Protein AF-A0A960V0D2-F1 (afdb_monomer_lite)

Foldseek 3Di:
DVVVVVVVVLVVLLVVLVVQLVVLVCCCVPPLVVVLVPDPDVVVSVVVCVVVVVVSVVSNVVSVCSNVV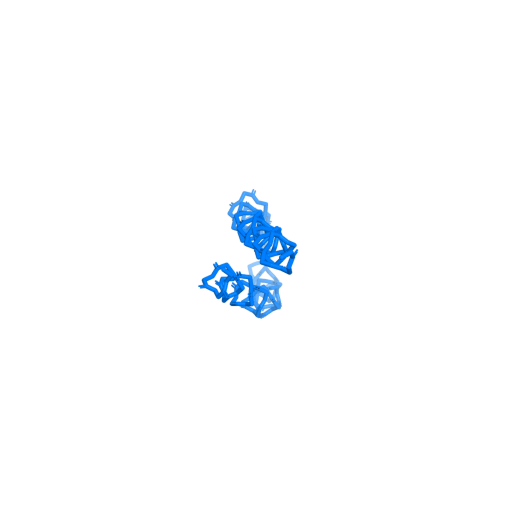D

Secondary structure (DSSP, 8-state):
-HHHHHHHHHHHHHHHHHHHHHHHHHHIIIIIHHHHHT-S-HHHHHHHHHHHHHHHHHHHHHHHHHHHH-

pLDDT: mean 91.16, std 5.74, range [60.25, 97.12]

Sequence (70 aa):
MNDFWTMGIVRVIHTLSVLLWIGGVAFVTIVLLPSLKKKNDAELALALFGELEHRFAWQARFTTFLAGAS

Structure (mmCIF, N/CA/C/O backbone):
data_AF-A0A960V0D2-F1
#
_entry.id   AF-A0A960V0D2-F1
#
loop_
_atom_site.group_PDB
_atom_site.id
_atom_site.type_symbol
_atom_site.label_atom_id
_atom_site.label_alt_id
_atom_site.label_comp_id
_atom_site.label_asym_id
_atom_site.label_entity_id
_atom_site.label_seq_id
_atom_site.pdbx_PDB_ins_code
_atom_site.Cartn_x
_atom_site.Cartn_y
_atom_site.Cartn_z
_atom_site.occupancy
_atom_site.B_iso_or_equiv
_atom_site.auth_seq_id
_atom_site.auth_comp_id
_atom_site.auth_asym_id
_atom_site.auth_atom_id
_atom_site.pdbx_PDB_model_num
ATOM 1 N N . MET A 1 1 ? 22.610 -4.704 -27.509 1.00 60.25 1 MET A N 1
ATOM 2 C CA . MET A 1 1 ? 22.751 -3.468 -26.696 1.00 60.25 1 MET A CA 1
ATOM 3 C C . MET A 1 1 ? 21.419 -3.010 -26.088 1.00 60.25 1 MET A C 1
ATOM 5 O O . MET A 1 1 ? 21.450 -2.358 -25.054 1.00 60.25 1 MET A O 1
ATOM 9 N N . ASN A 1 2 ? 20.268 -3.403 -26.654 1.00 71.00 2 ASN A N 1
ATOM 10 C CA . ASN A 1 2 ? 18.940 -3.045 -26.131 1.00 71.00 2 ASN A CA 1
ATOM 11 C C . ASN A 1 2 ? 18.502 -3.919 -24.938 1.00 71.00 2 ASN A C 1
ATOM 13 O O . ASN A 1 2 ? 17.865 -3.419 -24.019 1.00 71.00 2 ASN A O 1
ATOM 17 N N . ASP A 1 3 ? 18.922 -5.187 -24.893 1.00 77.25 3 ASP A N 1
ATOM 18 C CA . ASP A 1 3 ? 18.450 -6.151 -23.883 1.00 77.25 3 ASP A CA 1
ATOM 19 C C . ASP A 1 3 ? 18.907 -5.823 -22.455 1.00 77.25 3 ASP A C 1
ATOM 21 O O . ASP A 1 3 ? 18.189 -6.088 -21.495 1.00 77.25 3 ASP A O 1
ATOM 25 N N . PHE A 1 4 ? 20.081 -5.200 -22.297 1.00 82.06 4 PHE A N 1
ATOM 26 C CA . PHE A 1 4 ? 20.611 -4.812 -20.985 1.00 82.06 4 PHE A CA 1
ATOM 27 C C . PHE A 1 4 ? 19.722 -3.765 -20.297 1.00 82.06 4 PHE A C 1
ATOM 29 O O . PHE A 1 4 ? 19.375 -3.912 -19.125 1.00 82.06 4 PHE A O 1
ATOM 36 N N . TRP A 1 5 ? 19.304 -2.738 -21.041 1.00 85.88 5 TRP A N 1
ATOM 37 C CA . TRP A 1 5 ? 18.410 -1.698 -20.535 1.00 85.88 5 TRP A CA 1
ATOM 38 C C . TRP A 1 5 ? 17.009 -2.248 -20.257 1.00 85.88 5 TRP A C 1
ATOM 40 O O . TRP A 1 5 ? 16.436 -1.936 -19.214 1.00 85.88 5 TRP A O 1
ATOM 50 N N . THR A 1 6 ? 16.490 -3.127 -21.121 1.00 86.62 6 THR A N 1
ATOM 51 C CA . THR A 1 6 ? 15.186 -3.781 -20.919 1.00 86.62 6 THR A CA 1
ATOM 52 C C . THR A 1 6 ? 15.168 -4.630 -19.646 1.00 86.62 6 THR A C 1
ATOM 54 O O . THR A 1 6 ? 14.259 -4.487 -18.831 1.00 86.62 6 THR A O 1
ATOM 57 N N . MET A 1 7 ? 16.205 -5.444 -19.414 1.00 88.62 7 MET A N 1
ATOM 58 C CA . MET A 1 7 ? 16.353 -6.238 -18.185 1.00 88.62 7 MET A CA 1
ATOM 59 C C . MET A 1 7 ? 16.464 -5.360 -16.931 1.00 88.62 7 MET A C 1
ATOM 61 O O . MET A 1 7 ? 15.972 -5.735 -15.865 1.00 88.62 7 MET A O 1
ATOM 65 N N . GLY A 1 8 ? 17.107 -4.193 -17.044 1.00 91.94 8 GLY A N 1
ATOM 66 C CA . GLY A 1 8 ? 17.181 -3.209 -15.965 1.00 91.94 8 GLY A CA 1
ATOM 67 C C . GLY A 1 8 ? 15.810 -2.628 -15.612 1.00 91.94 8 GLY A C 1
ATOM 68 O O . GLY A 1 8 ? 15.416 -2.648 -14.447 1.00 91.94 8 GLY A O 1
ATOM 69 N N . ILE A 1 9 ? 15.058 -2.169 -16.616 1.00 92.62 9 ILE A N 1
ATOM 70 C CA . ILE A 1 9 ? 13.718 -1.585 -16.440 1.00 92.62 9 ILE A CA 1
ATOM 71 C C . ILE A 1 9 ? 12.756 -2.603 -15.823 1.00 92.62 9 ILE A C 1
ATOM 73 O O . ILE A 1 9 ? 12.063 -2.285 -14.857 1.00 92.62 9 ILE A O 1
ATOM 77 N N . VAL A 1 10 ? 12.767 -3.838 -16.328 1.00 94.88 10 VAL A N 1
ATOM 78 C CA . VAL A 1 10 ? 11.980 -4.957 -15.797 1.00 94.88 10 VAL A CA 1
ATOM 79 C C . VAL A 1 10 ? 12.216 -5.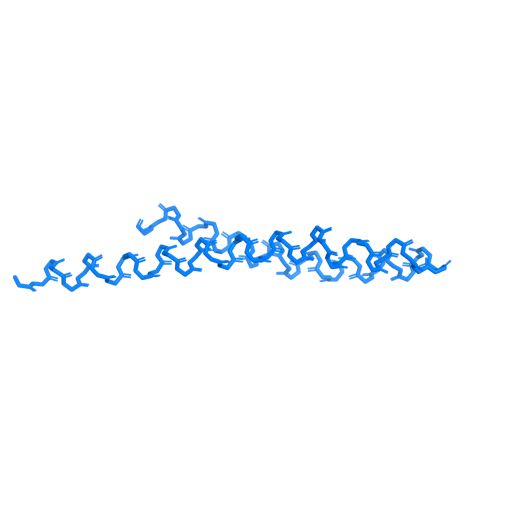146 -14.296 1.00 94.88 10 VAL A C 1
ATOM 81 O O . VAL A 1 10 ? 11.264 -5.142 -13.518 1.00 94.88 10 VAL A O 1
ATOM 84 N N . ARG A 1 11 ? 13.478 -5.225 -13.854 1.00 93.25 11 ARG A N 1
ATOM 85 C CA . ARG A 1 11 ? 13.790 -5.409 -12.426 1.00 93.25 11 ARG A CA 1
ATOM 86 C C . ARG A 1 11 ? 13.367 -4.230 -11.571 1.00 93.25 11 ARG A C 1
ATOM 88 O O . ARG A 1 11 ? 12.956 -4.439 -10.432 1.00 93.25 11 ARG A O 1
ATOM 95 N N . VAL A 1 12 ? 13.478 -3.006 -12.086 1.00 96.62 12 VAL A N 1
ATOM 96 C CA . VAL A 1 12 ? 13.012 -1.813 -11.370 1.00 96.62 12 VAL A CA 1
ATOM 97 C C . VAL A 1 12 ? 11.502 -1.889 -11.165 1.00 96.62 12 VAL A C 1
ATOM 99 O O . VAL A 1 12 ? 11.044 -1.733 -10.034 1.00 96.62 12 VAL A O 1
ATOM 102 N N . ILE A 1 13 ? 10.739 -2.203 -12.217 1.00 95.69 13 ILE A N 1
ATOM 103 C CA . ILE A 1 13 ? 9.283 -2.376 -12.128 1.00 95.69 13 ILE A CA 1
ATOM 104 C C . ILE A 1 13 ? 8.940 -3.489 -11.135 1.00 95.69 13 ILE A C 1
ATOM 106 O O . ILE A 1 13 ? 8.120 -3.266 -10.242 1.00 95.69 13 ILE A O 1
ATOM 110 N N . HIS A 1 14 ? 9.606 -4.640 -11.230 1.00 94.88 14 HIS A N 1
ATOM 111 C CA . HIS A 1 14 ? 9.402 -5.763 -10.320 1.00 94.88 14 HIS A CA 1
ATOM 112 C C . HIS A 1 14 ? 9.647 -5.362 -8.862 1.00 94.88 14 HIS A C 1
ATOM 114 O O . HIS A 1 14 ? 8.782 -5.518 -8.001 1.00 94.88 14 HIS A O 1
ATOM 120 N N . THR A 1 15 ? 10.811 -4.773 -8.587 1.00 96.25 15 THR A N 1
ATOM 121 C CA . THR A 1 15 ? 11.239 -4.413 -7.229 1.00 96.25 15 THR A CA 1
ATOM 122 C C . THR A 1 15 ? 10.316 -3.365 -6.616 1.00 96.25 15 THR A C 1
ATOM 124 O O . THR A 1 15 ? 9.917 -3.503 -5.461 1.00 96.25 15 THR A O 1
ATOM 127 N N . LEU A 1 16 ? 9.923 -2.340 -7.381 1.00 97.12 16 LEU A N 1
ATOM 128 C CA . LEU A 1 16 ? 8.967 -1.332 -6.919 1.00 97.12 16 LEU A CA 1
ATOM 129 C C . LEU A 1 16 ? 7.588 -1.940 -6.653 1.00 97.12 16 LEU A C 1
ATOM 131 O O . LEU A 1 16 ? 6.957 -1.608 -5.652 1.00 97.12 16 LEU A O 1
ATOM 135 N N . SER A 1 17 ? 7.138 -2.858 -7.507 1.00 95.94 17 SER A N 1
ATOM 136 C CA . SER A 1 17 ? 5.856 -3.546 -7.339 1.00 95.94 17 SER A CA 1
ATOM 137 C C . SER A 1 17 ? 5.831 -4.382 -6.061 1.00 95.94 17 SER A C 1
ATOM 139 O O . SER A 1 17 ? 4.891 -4.268 -5.272 1.00 95.94 17 SER A O 1
ATOM 141 N N . VAL A 1 18 ? 6.897 -5.146 -5.803 1.00 95.38 18 VAL A N 1
ATOM 142 C CA . VAL A 1 18 ? 7.071 -5.923 -4.567 1.00 95.38 18 VAL A CA 1
ATOM 143 C C . VAL A 1 18 ? 7.138 -5.006 -3.344 1.00 95.38 18 VAL A C 1
ATOM 145 O O . VAL A 1 18 ? 6.474 -5.275 -2.343 1.00 95.38 18 VAL A O 1
ATOM 148 N N . LEU A 1 19 ? 7.877 -3.895 -3.421 1.00 96.31 19 LEU A N 1
ATOM 149 C CA . LEU A 1 19 ? 7.987 -2.930 -2.326 1.00 96.31 19 LEU A CA 1
ATOM 150 C C . LEU A 1 19 ? 6.626 -2.314 -1.972 1.00 96.31 19 LEU A C 1
ATOM 152 O O . LEU A 1 19 ? 6.258 -2.266 -0.798 1.00 96.31 19 LEU A O 1
ATOM 156 N N . LEU A 1 20 ? 5.862 -1.875 -2.977 1.00 94.75 20 LEU A N 1
ATOM 157 C CA . LEU A 1 20 ? 4.525 -1.309 -2.783 1.00 94.75 20 LEU A CA 1
ATOM 158 C C . LEU A 1 20 ? 3.533 -2.350 -2.259 1.00 94.75 20 LEU A C 1
ATOM 160 O O . LEU A 1 20 ? 2.688 -2.022 -1.427 1.00 94.75 20 LEU A O 1
ATOM 164 N N . TRP A 1 21 ? 3.636 -3.598 -2.718 1.00 93.19 21 TRP A N 1
ATOM 165 C CA . TRP A 1 21 ? 2.805 -4.696 -2.236 1.00 93.19 21 TRP A CA 1
ATOM 166 C C . TRP A 1 21 ? 3.060 -4.990 -0.754 1.00 93.19 21 TRP A C 1
ATOM 168 O O . TRP A 1 21 ? 2.129 -4.926 0.051 1.00 93.19 21 TRP A O 1
ATOM 178 N N . ILE A 1 22 ? 4.319 -5.223 -0.371 1.00 93.25 22 ILE A N 1
ATOM 179 C CA . ILE A 1 22 ? 4.694 -5.520 1.019 1.00 93.25 22 ILE A CA 1
ATOM 180 C C . ILE A 1 22 ? 4.393 -4.323 1.928 1.00 93.25 22 ILE A C 1
ATOM 182 O O . ILE A 1 22 ? 3.807 -4.498 2.997 1.00 93.25 22 ILE A O 1
ATOM 186 N N . GLY A 1 23 ? 4.733 -3.104 1.500 1.00 94.62 23 GLY A N 1
ATOM 187 C CA . GLY A 1 23 ? 4.447 -1.881 2.253 1.00 94.62 23 GLY A CA 1
ATOM 188 C C . GLY A 1 23 ? 2.950 -1.666 2.478 1.00 94.62 23 GLY A C 1
ATOM 189 O O . GLY A 1 23 ? 2.536 -1.325 3.585 1.00 94.62 23 GLY A O 1
ATOM 190 N N . GLY A 1 24 ? 2.126 -1.941 1.462 1.00 93.06 24 GLY A N 1
ATOM 191 C CA . GLY A 1 24 ? 0.671 -1.905 1.574 1.00 93.06 24 GLY A CA 1
ATOM 192 C C . GLY A 1 24 ? 0.136 -2.896 2.609 1.00 93.06 24 GLY A C 1
ATOM 193 O O . GLY A 1 24 ? -0.636 -2.512 3.486 1.00 93.06 24 GLY A O 1
ATOM 194 N N . VAL A 1 25 ? 0.586 -4.155 2.567 1.00 93.31 25 VAL A N 1
ATOM 195 C CA . VAL A 1 25 ? 0.180 -5.186 3.541 1.00 93.31 25 VAL A CA 1
ATOM 196 C C . VAL A 1 25 ? 0.623 -4.821 4.960 1.00 93.31 25 VAL A C 1
ATOM 198 O O . VAL A 1 25 ? -0.167 -4.932 5.902 1.00 93.31 25 VAL A O 1
ATOM 201 N N . ALA A 1 26 ? 1.857 -4.339 5.126 1.00 95.69 26 ALA A N 1
ATOM 202 C CA . ALA A 1 26 ? 2.373 -3.887 6.415 1.00 95.69 26 ALA A CA 1
ATOM 203 C C . ALA A 1 26 ? 1.544 -2.719 6.972 1.00 95.69 26 ALA A C 1
ATOM 205 O O . ALA A 1 26 ? 1.141 -2.743 8.133 1.00 95.69 26 ALA A O 1
ATOM 206 N N . PHE A 1 27 ? 1.212 -1.731 6.139 1.00 94.81 27 PHE A N 1
ATOM 207 C CA . PHE A 1 27 ? 0.347 -0.621 6.532 1.00 94.81 27 PHE A CA 1
ATOM 208 C C . PHE A 1 27 ? -1.045 -1.100 6.965 1.00 94.81 27 PHE A C 1
ATOM 210 O O . PHE A 1 27 ? -1.528 -0.704 8.028 1.00 94.81 27 PHE A O 1
ATOM 217 N N . VAL A 1 28 ? -1.680 -1.985 6.188 1.00 93.56 28 VAL A N 1
ATOM 218 C CA . VAL A 1 28 ? -3.021 -2.497 6.510 1.00 93.56 28 VAL A CA 1
ATOM 219 C C . VAL A 1 28 ? -3.021 -3.228 7.855 1.00 93.56 28 VAL A C 1
ATOM 221 O O . VAL A 1 28 ? -3.876 -2.978 8.704 1.00 93.56 28 VAL A O 1
ATOM 224 N N . THR A 1 29 ? -2.042 -4.103 8.071 1.00 94.56 29 THR A N 1
ATOM 225 C CA . THR A 1 29 ? -1.987 -4.982 9.248 1.00 94.56 29 THR A CA 1
ATOM 226 C C . THR A 1 29 ? -1.529 -4.273 10.520 1.00 94.56 29 THR A C 1
ATOM 228 O O . THR A 1 29 ? -2.071 -4.543 11.591 1.00 94.56 29 THR A O 1
ATOM 231 N N . ILE A 1 30 ? -0.563 -3.358 10.422 1.00 96.69 30 ILE A N 1
ATOM 232 C CA . ILE A 1 30 ? 0.081 -2.737 11.590 1.00 96.69 30 ILE A CA 1
ATOM 233 C C . ILE A 1 30 ? -0.548 -1.382 11.931 1.00 96.69 30 ILE A C 1
ATOM 235 O O . ILE A 1 30 ? -0.582 -0.997 13.100 1.00 96.69 30 ILE A O 1
ATOM 239 N N . VAL A 1 31 ? -1.067 -0.657 10.938 1.00 93.69 31 VAL A N 1
ATOM 240 C CA . VAL A 1 31 ? -1.566 0.712 11.127 1.00 93.69 31 VAL A CA 1
ATOM 241 C C . VAL A 1 31 ? -3.080 0.773 10.967 1.00 93.69 31 VAL A C 1
ATOM 243 O O . VAL A 1 31 ? -3.776 1.141 11.916 1.00 93.69 31 VAL A O 1
ATOM 246 N N . LEU A 1 32 ? -3.610 0.378 9.806 1.00 92.81 32 LEU A N 1
ATOM 247 C CA . LEU A 1 32 ? -5.025 0.568 9.484 1.00 92.81 32 LEU A CA 1
ATOM 248 C C . LEU A 1 32 ? -5.939 -0.253 10.400 1.00 92.81 32 LEU A C 1
ATOM 250 O O . LEU A 1 32 ? -6.728 0.330 11.145 1.00 92.81 32 LEU A O 1
ATOM 254 N N . LEU A 1 33 ? -5.814 -1.584 10.395 1.00 92.62 33 LEU A N 1
ATOM 255 C CA . LEU A 1 33 ? -6.692 -2.459 11.178 1.00 92.62 33 LEU A CA 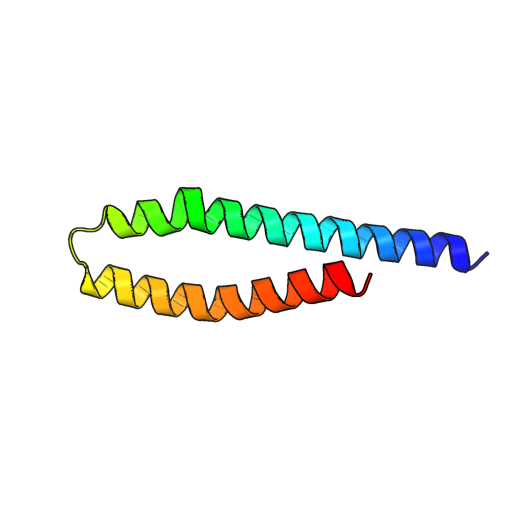1
ATOM 256 C C . LEU A 1 33 ? -6.629 -2.155 12.688 1.00 92.62 33 LEU A C 1
ATOM 258 O O . LEU A 1 33 ? -7.690 -2.018 13.306 1.00 92.62 33 LEU A O 1
ATOM 262 N N . PRO A 1 34 ? -5.446 -1.956 13.310 1.00 92.94 34 PRO A N 1
ATOM 263 C CA . PRO A 1 34 ? -5.380 -1.583 14.721 1.00 92.94 34 PRO A CA 1
ATOM 264 C C . PRO A 1 34 ? -5.972 -0.202 15.017 1.00 92.94 34 PRO 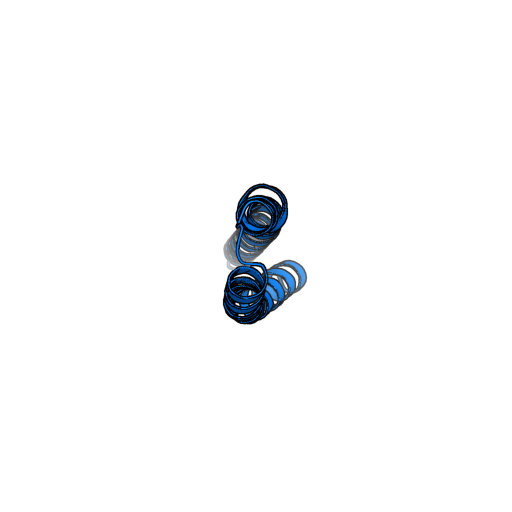A C 1
ATOM 266 O O . PRO A 1 34 ? -6.558 -0.017 16.083 1.00 92.94 34 PRO A O 1
ATOM 269 N N . SER A 1 35 ? -5.847 0.768 14.102 1.00 91.88 35 SER A N 1
ATOM 270 C CA . SER A 1 35 ? -6.439 2.101 14.284 1.00 91.88 35 SER A CA 1
ATOM 271 C C . SER A 1 35 ? -7.969 2.068 14.259 1.00 91.88 35 SER A C 1
ATOM 273 O O . SER A 1 35 ? -8.607 2.750 15.060 1.00 91.88 35 SER A O 1
ATOM 275 N N . LEU A 1 36 ? -8.554 1.230 13.398 1.00 91.81 36 LEU A N 1
ATOM 276 C CA . LEU A 1 36 ? -9.998 1.036 13.298 1.00 91.81 36 LEU A CA 1
ATOM 277 C C . LEU A 1 36 ? -10.545 0.308 14.525 1.00 91.81 36 LEU A C 1
ATOM 279 O O . LEU A 1 36 ? -11.539 0.739 15.099 1.00 91.81 36 LEU A O 1
ATOM 283 N N . LYS A 1 37 ? -9.848 -0.736 14.993 1.00 88.25 37 LYS A N 1
ATOM 284 C CA . LYS A 1 37 ? -10.240 -1.508 16.183 1.00 88.25 37 LYS A CA 1
ATOM 285 C C . LYS A 1 37 ? -10.272 -0.672 17.471 1.00 88.25 37 LYS A C 1
ATOM 287 O O . LYS A 1 37 ? -10.981 -1.024 18.405 1.00 88.25 37 LYS A O 1
ATOM 292 N N . LYS A 1 38 ? -9.495 0.413 17.539 1.00 86.88 38 LYS A N 1
ATOM 293 C CA . LYS A 1 38 ? -9.459 1.334 18.689 1.00 86.88 38 LYS A CA 1
ATOM 294 C C . LYS A 1 38 ? -10.579 2.384 18.679 1.00 86.88 38 LYS A C 1
ATOM 296 O O . LYS A 1 38 ? -10.673 3.150 19.634 1.00 86.88 38 LYS A O 1
ATOM 301 N N . LYS A 1 39 ? -11.389 2.478 17.618 1.00 85.25 39 LYS A N 1
ATOM 302 C CA . LYS A 1 39 ? -12.507 3.431 17.555 1.00 85.25 39 LYS A CA 1
ATOM 303 C C . LYS A 1 39 ? -13.691 2.922 18.383 1.00 85.25 39 LYS A C 1
ATOM 305 O O . LYS A 1 39 ? -14.020 1.745 18.333 1.00 85.25 39 LYS A O 1
ATOM 310 N N . ASN A 1 40 ? -14.345 3.836 19.103 1.00 82.38 40 ASN A N 1
ATOM 311 C CA . ASN A 1 40 ? -15.542 3.533 19.900 1.00 82.38 40 ASN A CA 1
ATOM 312 C C . ASN A 1 40 ? -16.807 3.362 19.043 1.00 82.38 40 ASN A C 1
ATOM 314 O O . ASN A 1 40 ? -17.761 2.732 19.485 1.00 82.38 40 ASN A O 1
ATOM 318 N N . ASP A 1 41 ? -16.810 3.926 17.834 1.00 90.75 41 ASP A N 1
ATOM 319 C CA . ASP A 1 41 ? -17.904 3.813 16.874 1.00 90.75 41 ASP A CA 1
ATOM 320 C C . ASP A 1 41 ? -17.547 2.769 15.808 1.00 90.75 41 ASP A C 1
ATOM 322 O O . ASP A 1 41 ? -16.698 3.001 14.938 1.00 90.75 41 ASP A O 1
ATOM 326 N N . ALA A 1 42 ? -18.171 1.597 15.923 1.00 88.50 42 ALA A N 1
ATOM 327 C CA . ALA A 1 42 ? -17.942 0.471 15.028 1.00 88.50 42 ALA A CA 1
ATOM 328 C C . ALA A 1 42 ? -18.514 0.709 13.622 1.00 88.50 42 ALA A C 1
ATOM 330 O O . ALA A 1 42 ? -17.931 0.237 12.646 1.00 88.50 42 ALA A O 1
ATOM 331 N N . GLU A 1 43 ? -19.615 1.452 13.503 1.00 91.62 43 GLU A N 1
ATOM 332 C CA . GLU A 1 43 ? -20.270 1.724 12.222 1.00 91.62 43 GLU A CA 1
ATOM 333 C C . GLU A 1 43 ? -19.418 2.684 11.388 1.00 91.62 43 GLU A C 1
ATOM 335 O O . GLU A 1 43 ? -19.104 2.403 10.229 1.00 91.62 43 GLU A O 1
ATOM 340 N N . LEU A 1 44 ? -18.911 3.747 12.018 1.00 89.69 44 LEU A N 1
ATOM 341 C CA . LEU A 1 44 ? -17.976 4.671 11.381 1.00 89.69 44 LEU A CA 1
ATOM 342 C C . LEU A 1 44 ? -16.654 3.985 10.997 1.00 89.69 44 LEU A C 1
ATOM 344 O O . LEU A 1 44 ? -16.082 4.276 9.945 1.00 89.69 44 LEU A O 1
ATOM 348 N N . ALA A 1 45 ? -16.149 3.073 11.835 1.00 90.69 45 ALA A N 1
ATOM 349 C CA . ALA A 1 45 ? -14.938 2.312 11.531 1.00 90.69 45 ALA A CA 1
ATOM 350 C C . ALA A 1 45 ? -15.128 1.378 10.323 1.00 90.69 45 ALA A C 1
ATOM 352 O O . ALA A 1 45 ? -14.229 1.284 9.485 1.00 90.69 45 ALA A O 1
ATOM 353 N N . LEU A 1 46 ? -16.289 0.727 10.209 1.00 91.19 46 LEU A N 1
ATOM 354 C CA . LEU A 1 46 ? -16.638 -0.126 9.070 1.00 91.19 46 LEU A CA 1
ATOM 355 C C . LEU A 1 46 ? -16.815 0.678 7.780 1.00 91.19 46 LEU A C 1
ATOM 357 O O . LEU A 1 46 ? -16.291 0.270 6.745 1.00 91.19 46 LEU A O 1
ATOM 361 N N . ALA A 1 47 ? -17.482 1.833 7.838 1.00 92.44 47 ALA A N 1
ATOM 362 C CA . ALA A 1 47 ? -17.618 2.719 6.683 1.00 92.44 47 ALA A CA 1
ATOM 363 C C . ALA A 1 47 ? -16.243 3.178 6.166 1.00 92.44 47 ALA A C 1
ATOM 365 O O . ALA A 1 47 ? -15.948 3.060 4.975 1.00 92.44 47 ALA A O 1
ATOM 366 N N . LEU A 1 48 ? -15.359 3.608 7.076 1.00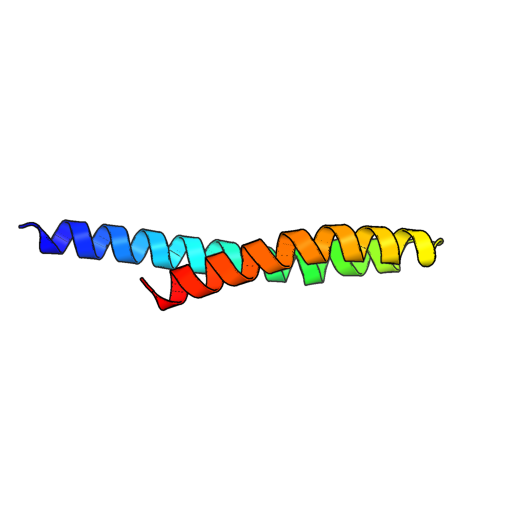 90.44 48 LEU A N 1
ATOM 367 C CA . LEU A 1 48 ? -13.997 4.020 6.731 1.00 90.44 48 LEU A CA 1
ATOM 368 C C . LEU A 1 48 ? -13.167 2.854 6.172 1.00 90.44 48 LEU A C 1
ATOM 370 O O . LEU A 1 48 ? -12.387 3.042 5.239 1.00 90.44 48 LEU A O 1
ATOM 374 N N . PHE A 1 49 ? -13.333 1.650 6.726 1.00 91.88 49 PHE A N 1
ATOM 375 C CA . PHE A 1 49 ? -12.695 0.451 6.192 1.00 91.88 49 PHE A CA 1
ATOM 376 C C . PHE A 1 49 ? -13.143 0.179 4.758 1.00 91.88 49 PHE A C 1
ATOM 378 O O . PHE A 1 49 ? -12.283 0.022 3.901 1.00 91.88 49 PHE A O 1
ATOM 385 N N .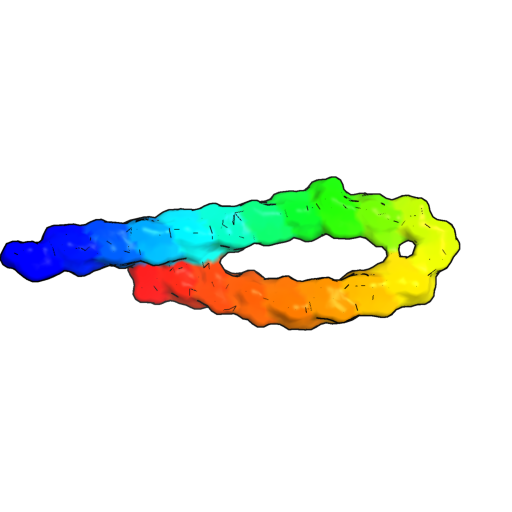 GLY A 1 50 ? -14.449 0.182 4.483 1.00 91.75 50 GLY A N 1
ATOM 386 C CA . GLY A 1 50 ? -14.981 -0.101 3.149 1.00 91.75 50 GLY A CA 1
ATOM 387 C C . GLY A 1 50 ? -14.480 0.878 2.082 1.00 91.75 50 GLY A C 1
ATOM 388 O O . GLY A 1 50 ? -14.078 0.460 0.994 1.00 91.75 50 GLY A O 1
ATOM 389 N N . GLU A 1 51 ? -14.421 2.176 2.399 1.00 91.69 51 GLU A N 1
ATOM 390 C CA . GLU A 1 51 ? -13.872 3.182 1.478 1.00 91.69 51 GLU A CA 1
ATOM 391 C C . GLU A 1 51 ? -12.386 2.951 1.169 1.00 91.69 51 GLU A C 1
ATOM 393 O O . GLU A 1 51 ? -11.951 3.058 0.015 1.00 91.69 51 GLU A O 1
ATOM 398 N N . LEU A 1 52 ? -11.595 2.636 2.196 1.00 91.62 52 LEU A N 1
ATOM 399 C CA . LEU A 1 52 ? -10.161 2.398 2.051 1.00 91.62 52 LEU A CA 1
ATOM 400 C C . LEU A 1 52 ? -9.875 1.057 1.372 1.00 91.62 52 LEU A C 1
ATOM 402 O O . LEU A 1 52 ? -9.003 0.995 0.505 1.00 91.62 52 LEU A O 1
ATOM 406 N N . GLU A 1 53 ? -10.623 0.010 1.716 1.00 92.06 53 GLU A N 1
ATOM 407 C CA . GLU A 1 53 ? -10.520 -1.326 1.135 1.00 92.06 53 GLU A CA 1
ATOM 408 C C . GLU A 1 53 ? -10.743 -1.269 -0.373 1.00 92.06 53 GLU A C 1
ATOM 410 O O . GLU A 1 53 ? -9.931 -1.804 -1.123 1.00 92.06 53 GLU A O 1
ATOM 415 N N . HIS A 1 54 ? -11.786 -0.578 -0.841 1.00 90.31 54 HIS A N 1
ATOM 416 C CA . HIS A 1 54 ? -12.092 -0.531 -2.268 1.00 90.31 54 HIS A CA 1
ATOM 417 C C . HIS A 1 54 ? -10.951 0.093 -3.089 1.00 90.31 54 HIS A C 1
ATOM 419 O O . HIS A 1 54 ? -10.552 -0.436 -4.130 1.00 90.31 54 HIS A O 1
ATOM 425 N N . ARG A 1 55 ? -10.366 1.190 -2.589 1.00 89.56 55 ARG A N 1
ATOM 426 C CA . ARG A 1 55 ? -9.220 1.860 -3.230 1.00 89.56 55 ARG A CA 1
ATOM 427 C C . ARG A 1 55 ? -7.956 1.006 -3.142 1.00 89.56 55 ARG A C 1
ATOM 429 O O . ARG A 1 55 ? -7.238 0.858 -4.133 1.00 89.56 55 ARG A O 1
ATOM 436 N N . PHE A 1 56 ? -7.707 0.411 -1.978 1.00 92.25 56 PHE A N 1
ATOM 437 C CA . PHE A 1 56 ? -6.551 -0.447 -1.747 1.00 92.25 56 PHE A CA 1
ATOM 438 C C . PHE A 1 56 ? -6.608 -1.731 -2.580 1.00 92.25 56 PHE A C 1
ATOM 440 O O . PHE A 1 56 ? -5.585 -2.161 -3.101 1.00 92.25 56 PHE A O 1
ATOM 447 N N . ALA A 1 57 ? -7.790 -2.316 -2.778 1.00 91.62 57 ALA A N 1
ATOM 448 C CA . ALA A 1 57 ? -7.973 -3.519 -3.581 1.00 91.62 57 ALA A CA 1
ATOM 449 C C . ALA A 1 57 ? -7.526 -3.302 -5.031 1.00 91.62 57 ALA A C 1
ATOM 451 O O . ALA A 1 57 ? -6.878 -4.172 -5.616 1.00 91.62 57 ALA A O 1
ATOM 452 N N . TRP A 1 58 ? -7.823 -2.134 -5.607 1.00 93.62 58 TRP A N 1
ATOM 453 C CA . TRP A 1 58 ? -7.350 -1.793 -6.946 1.00 93.62 58 TRP A CA 1
ATOM 454 C C . TRP A 1 58 ? -5.822 -1.644 -6.989 1.00 93.62 58 TRP A C 1
ATOM 456 O O . TRP A 1 58 ? -5.175 -2.243 -7.848 1.00 93.62 58 TRP A O 1
ATOM 466 N N . GLN A 1 59 ? -5.233 -0.938 -6.015 1.00 93.25 59 GLN A N 1
ATOM 467 C CA . GLN A 1 59 ? -3.777 -0.804 -5.893 1.00 93.25 59 GLN A CA 1
ATOM 468 C C . GLN A 1 59 ? -3.087 -2.165 -5.732 1.00 93.25 59 GLN A C 1
ATOM 470 O O . GLN A 1 59 ? -2.133 -2.447 -6.450 1.00 93.25 59 GLN A O 1
ATOM 475 N N . ALA A 1 60 ? -3.576 -3.018 -4.829 1.00 93.12 60 ALA A N 1
ATOM 476 C CA . ALA A 1 60 ? -3.007 -4.332 -4.547 1.00 93.12 60 ALA A CA 1
ATOM 477 C C . ALA A 1 60 ? -3.066 -5.256 -5.769 1.00 93.12 60 ALA A C 1
ATOM 479 O O . ALA A 1 60 ? -2.104 -5.971 -6.050 1.00 93.12 60 ALA A O 1
ATOM 480 N N . ARG A 1 61 ? -4.166 -5.221 -6.533 1.00 93.38 61 ARG A N 1
ATOM 481 C CA . ARG A 1 61 ? -4.284 -5.960 -7.799 1.00 93.38 61 ARG A CA 1
ATOM 482 C C . ARG A 1 61 ? -3.269 -5.470 -8.824 1.00 93.38 61 ARG A C 1
ATOM 484 O O . ARG A 1 61 ? -2.593 -6.289 -9.437 1.00 93.38 61 ARG A O 1
ATOM 491 N N . PHE A 1 62 ? -3.145 -4.154 -8.986 1.00 95.25 62 PHE A N 1
ATOM 492 C CA . PHE A 1 62 ? -2.222 -3.561 -9.949 1.00 95.25 62 PHE A CA 1
ATOM 493 C C . PHE A 1 62 ? -0.759 -3.870 -9.612 1.00 95.25 62 PHE A C 1
ATOM 495 O O . PHE A 1 62 ? -0.021 -4.334 -10.477 1.00 95.25 62 PHE A O 1
ATOM 502 N N . THR A 1 63 ? -0.342 -3.692 -8.355 1.00 93.75 63 THR A N 1
ATOM 503 C CA . THR A 1 63 ? 1.034 -3.989 -7.929 1.00 93.75 63 THR A CA 1
ATOM 504 C C . THR A 1 63 ? 1.347 -5.482 -8.002 1.00 93.75 63 THR A C 1
ATOM 506 O O . THR A 1 63 ? 2.431 -5.848 -8.442 1.00 93.75 63 THR A O 1
ATOM 509 N N . THR A 1 64 ? 0.396 -6.356 -7.661 1.00 93.81 64 THR A N 1
ATOM 510 C CA . THR A 1 64 ? 0.571 -7.813 -7.809 1.00 93.81 64 THR A CA 1
ATOM 511 C C . THR A 1 64 ? 0.715 -8.211 -9.276 1.00 93.81 64 THR A C 1
ATOM 513 O O . THR A 1 64 ? 1.591 -9.002 -9.621 1.00 93.81 64 THR A O 1
ATOM 516 N N . PHE A 1 65 ? -0.110 -7.638 -10.156 1.00 95.31 65 PHE A N 1
ATOM 517 C CA . PHE A 1 65 ? -0.021 -7.883 -11.591 1.00 95.31 65 PHE A CA 1
ATOM 518 C C . PHE A 1 65 ? 1.327 -7.428 -12.157 1.00 95.31 65 PHE A C 1
ATOM 520 O O . PHE A 1 65 ? 1.986 -8.204 -12.839 1.00 95.31 65 PHE A O 1
ATOM 527 N N . LEU A 1 66 ? 1.769 -6.209 -11.831 1.00 93.25 66 LEU A N 1
ATOM 528 C CA . LEU A 1 66 ? 3.065 -5.701 -12.280 1.00 93.25 66 LEU A CA 1
ATOM 529 C C . LEU A 1 66 ? 4.237 -6.542 -11.763 1.00 93.25 66 LEU A C 1
ATOM 531 O O . LEU A 1 66 ? 5.172 -6.791 -12.519 1.00 93.25 66 LEU A O 1
ATOM 535 N N . ALA A 1 67 ? 4.183 -7.017 -10.516 1.00 92.00 67 ALA A N 1
ATOM 536 C CA . ALA A 1 67 ? 5.203 -7.916 -9.981 1.00 92.00 67 ALA A CA 1
ATOM 537 C C . ALA A 1 67 ? 5.263 -9.244 -10.757 1.00 92.00 67 ALA A C 1
ATOM 539 O O . ALA A 1 67 ? 6.351 -9.727 -11.039 1.00 92.00 67 ALA A O 1
ATOM 540 N N . GLY A 1 68 ? 4.118 -9.823 -11.132 1.00 89.31 68 GLY A N 1
ATOM 541 C CA . GLY A 1 68 ? 4.079 -11.066 -11.913 1.00 89.31 68 GLY A CA 1
ATOM 542 C C . GLY A 1 68 ? 4.391 -10.897 -13.405 1.00 89.31 68 GLY A C 1
ATOM 543 O O . GLY A 1 68 ? 4.832 -11.849 -14.040 1.00 89.31 68 GLY A O 1
ATOM 544 N N . ALA A 1 69 ? 4.144 -9.712 -13.968 1.00 92.31 69 ALA A N 1
ATOM 545 C CA . ALA A 1 69 ? 4.323 -9.414 -15.391 1.00 92.31 69 ALA A CA 1
ATOM 546 C C . ALA A 1 69 ? 5.698 -8.818 -15.745 1.00 92.31 69 ALA A C 1
ATOM 548 O O . ALA A 1 69 ? 5.960 -8.589 -16.926 1.00 92.31 69 ALA A O 1
ATOM 549 N N . SER A 1 70 ? 6.533 -8.523 -14.743 1.00 86.06 70 SER A N 1
ATOM 550 C CA . SER A 1 70 ? 7.901 -8.020 -14.924 1.00 86.06 70 SER A CA 1
ATOM 551 C C . SER A 1 70 ? 8.906 -9.160 -14.973 1.00 86.06 70 SER A C 1
ATOM 553 O O . SER A 1 70 ? 8.903 -10.010 -14.060 1.00 86.06 70 SER A O 1
#

Radius of gyration: 16.71 Å; chains: 1; bounding box: 43×16×47 Å